Protein AF-A0A533XEA3-F1 (afdb_monomer_lite)

Secondary structure (DSSP, 8-state):
-PPPP------SS-HHHHHHHHH-HHHHHHHHTS--EE-SSTT--EEBGGGTB-------

Radius of gyration: 13.34 Å; chains: 1; bounding box: 41×25×27 Å

Sequence (60 aa):
MAKTIQQTVRFKASPEELFTTYLDSKKHAAVIGSRVSISRKVGGKFVAFDGMIPHQCAGL

pLDDT: mean 90.24, std 12.65, range [39.44, 98.12]

Foldseek 3Di:
DDDDDDDDDDDPDDPVVVVCCQAPQVSVCVVQVHHWDHDPDVLTWTADDPRPDGSDPPDD

Structure (mmCIF, N/CA/C/O backbone):
data_AF-A0A533XEA3-F1
#
_entry.id   AF-A0A533XEA3-F1
#
loop_
_atom_site.group_PDB
_atom_site.id
_atom_site.type_symbol
_atom_site.label_atom_id
_atom_site.label_alt_id
_atom_site.label_comp_id
_atom_site.label_asym_id
_atom_site.label_entity_id
_atom_site.label_seq_id
_atom_site.pdbx_PDB_ins_code
_atom_site.Cartn_x
_atom_site.Cartn_y
_atom_site.Cartn_z
_atom_site.occupancy
_atom_site.B_iso_or_equiv
_atom_site.auth_seq_id
_atom_site.auth_comp_id
_atom_site.auth_asym_id
_atom_site.auth_atom_id
_atom_site.pdbx_PDB_model_num
ATOM 1 N N . MET A 1 1 ? 12.900 14.655 -18.943 1.00 78.75 1 MET A N 1
ATOM 2 C CA . MET A 1 1 ? 11.941 14.874 -17.836 1.00 78.75 1 MET A CA 1
ATOM 3 C C . MET A 1 1 ? 10.828 13.848 -17.943 1.00 78.75 1 MET A C 1
ATOM 5 O O . MET A 1 1 ? 10.373 13.598 -19.054 1.00 78.75 1 MET A O 1
ATOM 9 N N . ALA A 1 2 ? 10.419 13.241 -16.829 1.00 89.06 2 ALA A N 1
ATOM 10 C CA . ALA A 1 2 ? 9.230 12.392 -16.812 1.00 89.06 2 ALA A CA 1
ATOM 11 C C . ALA A 1 2 ? 7.971 13.246 -17.042 1.00 89.06 2 ALA A C 1
ATOM 13 O O . ALA A 1 2 ? 7.930 14.406 -16.631 1.00 89.0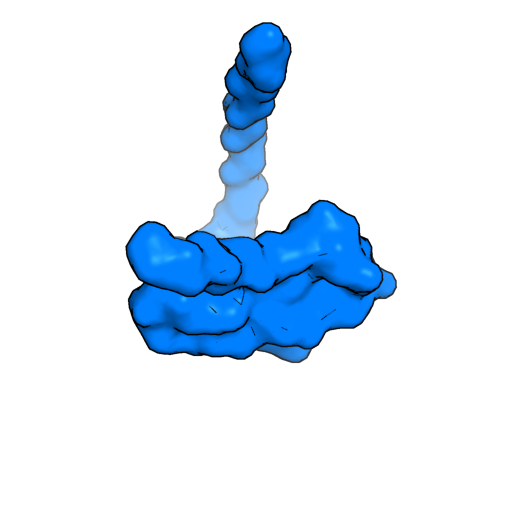6 2 ALA A O 1
ATOM 14 N N . LYS A 1 3 ? 6.957 12.687 -17.711 1.00 93.12 3 LYS A N 1
ATOM 15 C CA . LYS A 1 3 ? 5.655 13.346 -17.870 1.00 93.12 3 LYS A CA 1
ATOM 16 C C . LYS A 1 3 ? 4.803 13.097 -16.629 1.00 93.12 3 LYS A C 1
ATOM 18 O O . LYS A 1 3 ? 4.769 11.977 -16.124 1.00 93.12 3 LYS A O 1
ATOM 23 N N . THR A 1 4 ? 4.092 14.122 -16.173 1.00 95.00 4 THR A N 1
ATOM 24 C CA . THR A 1 4 ? 3.145 13.987 -15.064 1.00 95.00 4 THR A CA 1
ATOM 25 C C . THR A 1 4 ? 1.945 13.156 -15.499 1.00 95.00 4 THR A C 1
ATOM 27 O O . THR A 1 4 ? 1.314 13.452 -16.513 1.00 95.00 4 THR A O 1
ATOM 30 N N . ILE A 1 5 ? 1.611 12.138 -14.710 1.00 93.88 5 ILE A N 1
ATOM 31 C CA . ILE A 1 5 ? 0.392 11.347 -14.876 1.00 93.88 5 ILE A CA 1
ATOM 32 C C . ILE A 1 5 ? -0.634 11.864 -13.864 1.00 93.88 5 ILE A C 1
ATOM 34 O O . ILE A 1 5 ? -0.360 11.881 -12.666 1.00 93.88 5 ILE A O 1
ATOM 38 N N . GLN A 1 6 ? -1.807 12.290 -14.339 1.00 96.31 6 GLN A N 1
ATOM 39 C CA . GLN A 1 6 ? -2.941 12.682 -13.496 1.00 96.31 6 GLN A CA 1
ATOM 40 C C . GLN A 1 6 ? -4.166 11.855 -13.872 1.00 96.31 6 GLN A C 1
ATOM 42 O O . GLN A 1 6 ? -4.560 11.812 -15.036 1.00 96.31 6 GLN A O 1
ATOM 47 N N . GLN A 1 7 ? -4.753 11.181 -12.887 1.00 96.44 7 GLN A N 1
ATOM 48 C CA . GLN A 1 7 ? -5.917 10.319 -13.066 1.00 96.44 7 GLN A CA 1
ATOM 49 C C . GLN A 1 7 ? -6.892 10.520 -11.907 1.00 96.44 7 GLN A C 1
ATOM 51 O O . GLN 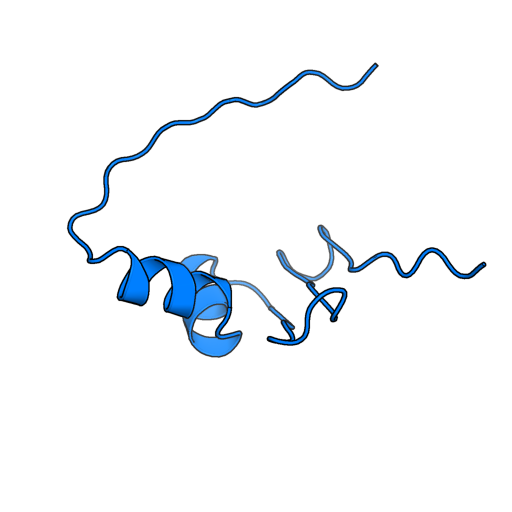A 1 7 ? -6.477 10.625 -10.754 1.00 96.44 7 GLN A O 1
ATOM 56 N N . THR A 1 8 ? -8.188 10.534 -12.222 1.00 97.38 8 THR A N 1
ATOM 57 C CA . THR A 1 8 ? -9.271 10.666 -11.240 1.00 97.38 8 THR A CA 1
ATOM 58 C C . THR A 1 8 ? -10.277 9.547 -11.454 1.00 97.38 8 THR A C 1
ATOM 60 O O . THR A 1 8 ? -10.799 9.379 -12.554 1.00 97.38 8 THR A O 1
ATOM 63 N N . VAL A 1 9 ? -10.577 8.802 -10.390 1.00 96.12 9 VAL A N 1
ATOM 64 C CA . VAL A 1 9 ? -11.551 7.702 -10.392 1.00 96.12 9 VAL A CA 1
ATOM 65 C C . VAL A 1 9 ? -12.468 7.852 -9.179 1.00 96.12 9 VAL A C 1
ATOM 67 O O . VAL A 1 9 ? -12.021 8.257 -8.107 1.00 96.12 9 VAL A O 1
ATOM 70 N N . ARG A 1 10 ? -13.761 7.546 -9.340 1.00 97.19 10 ARG A N 1
ATOM 71 C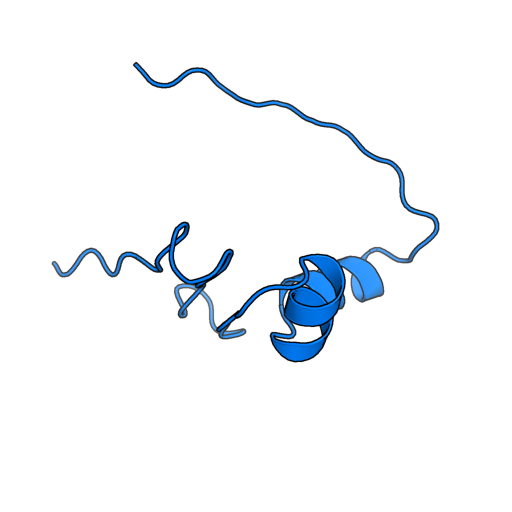 CA . ARG A 1 10 ? -14.737 7.512 -8.239 1.00 97.19 10 ARG A CA 1
ATOM 72 C C . ARG A 1 10 ? -15.023 6.069 -7.848 1.00 97.19 10 ARG A C 1
ATOM 74 O O . ARG A 1 10 ? -15.370 5.261 -8.704 1.00 97.19 10 ARG A O 1
ATOM 81 N N . PHE A 1 11 ? -14.945 5.779 -6.556 1.00 96.00 11 PHE A N 1
ATOM 82 C CA . PHE A 1 11 ? -15.254 4.468 -5.994 1.00 96.00 11 PHE A CA 1
ATOM 83 C C . PHE A 1 11 ? -16.516 4.543 -5.134 1.00 96.00 11 PHE A C 1
ATOM 85 O O . PHE A 1 11 ? -16.746 5.534 -4.444 1.00 96.00 11 PHE A O 1
ATOM 92 N N . LYS A 1 12 ? -17.320 3.476 -5.149 1.00 97.44 12 LYS A N 1
ATOM 93 C CA . LYS A 1 12 ? -18.433 3.276 -4.207 1.00 97.44 12 LYS A CA 1
ATOM 94 C C . LYS A 1 12 ? -17.918 2.600 -2.928 1.00 97.44 12 LYS A C 1
ATOM 96 O O . LYS A 1 12 ? -18.332 1.493 -2.613 1.00 97.44 12 LYS A O 1
ATOM 101 N N . ALA A 1 13 ? -16.968 3.239 -2.253 1.00 96.50 13 ALA A N 1
ATOM 102 C CA . ALA A 1 13 ? -16.326 2.735 -1.039 1.00 96.50 13 ALA A CA 1
ATOM 103 C C . ALA A 1 13 ? -16.013 3.900 -0.094 1.00 96.50 13 ALA A C 1
ATOM 105 O O . ALA A 1 13 ? -15.892 5.047 -0.538 1.00 96.50 13 ALA A O 1
ATOM 106 N N . SER A 1 14 ? -15.877 3.619 1.203 1.00 98.12 14 SER A N 1
ATOM 107 C CA . SER A 1 14 ? -15.483 4.651 2.163 1.00 98.12 14 SER A CA 1
ATOM 108 C C . SER A 1 14 ? -13.994 5.006 2.006 1.00 98.12 14 SER A C 1
ATOM 110 O O . SER A 1 14 ? -13.196 4.169 1.566 1.00 98.12 14 SER A O 1
ATOM 112 N N . PRO A 1 15 ? -13.570 6.224 2.390 1.00 97.69 15 PRO A N 1
ATOM 113 C CA . PRO A 1 15 ? -12.153 6.585 2.390 1.00 97.69 15 PRO A CA 1
ATOM 114 C C . PRO A 1 15 ? -11.286 5.635 3.229 1.00 97.69 15 PRO A C 1
ATOM 116 O O . PRO A 1 15 ? -10.179 5.291 2.822 1.00 97.69 15 PRO A O 1
ATOM 119 N N . GLU A 1 16 ? -11.800 5.175 4.372 1.00 97.69 16 GLU A N 1
ATOM 120 C CA . GLU A 1 16 ? -11.102 4.245 5.265 1.00 97.69 16 GLU A CA 1
ATOM 121 C C . GLU A 1 16 ? -10.899 2.867 4.623 1.00 97.69 16 GLU A C 1
ATOM 123 O O . GLU A 1 16 ? -9.812 2.285 4.707 1.00 97.69 16 GLU A O 1
ATOM 128 N N . GLU A 1 17 ? -11.924 2.351 3.942 1.00 97.25 17 GLU A N 1
ATOM 129 C CA . GLU A 1 17 ? -11.853 1.074 3.236 1.00 97.25 17 GLU A CA 1
ATOM 130 C C . GLU A 1 17 ? -10.853 1.136 2.079 1.00 97.25 17 GLU A C 1
ATOM 132 O O . GLU A 1 17 ? -10.019 0.235 1.931 1.00 97.25 17 GLU A O 1
ATOM 137 N N .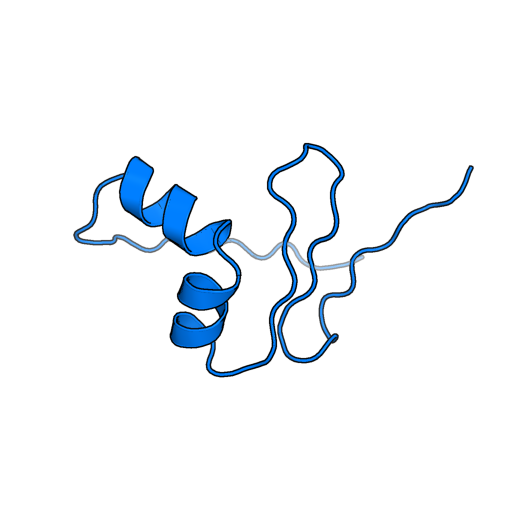 LEU A 1 18 ? -10.883 2.220 1.296 1.00 96.75 18 LEU A N 1
ATOM 138 C CA . LEU A 1 18 ? -9.923 2.449 0.216 1.00 96.75 18 LEU A CA 1
ATOM 139 C C . LEU A 1 18 ? -8.500 2.523 0.759 1.00 96.75 18 LEU A C 1
ATOM 141 O O . LEU A 1 18 ? -7.630 1.786 0.299 1.00 96.75 18 LEU A O 1
ATOM 145 N N . PHE A 1 19 ? -8.264 3.355 1.773 1.00 95.69 19 PHE A N 1
ATOM 146 C CA . PHE A 1 19 ? -6.948 3.500 2.392 1.00 95.69 19 PHE A CA 1
ATOM 147 C C . PHE A 1 19 ? -6.420 2.165 2.928 1.00 95.69 19 PHE A C 1
ATOM 149 O O . PHE A 1 19 ? -5.281 1.779 2.661 1.00 95.69 19 PHE A O 1
ATOM 156 N N . THR A 1 20 ? -7.278 1.406 3.610 1.00 96.19 20 THR A N 1
ATOM 157 C CA . THR A 1 20 ? -6.945 0.065 4.099 1.00 96.19 20 THR A CA 1
ATOM 158 C C . THR A 1 20 ? -6.609 -0.888 2.956 1.00 96.19 20 THR A C 1
ATOM 160 O O . THR A 1 20 ? -5.677 -1.678 3.083 1.00 96.19 20 THR A O 1
ATOM 163 N N . THR A 1 21 ? -7.327 -0.815 1.835 1.00 96.31 21 THR A N 1
ATOM 164 C CA . THR A 1 21 ? -7.074 -1.643 0.645 1.00 96.31 21 THR A CA 1
ATOM 165 C C . THR A 1 21 ? -5.722 -1.333 0.008 1.00 96.31 21 THR A C 1
ATOM 167 O O . THR A 1 21 ? -5.059 -2.252 -0.462 1.00 96.31 21 THR A O 1
ATOM 170 N N . TYR A 1 22 ? -5.273 -0.075 0.033 1.00 94.19 22 TYR A N 1
ATOM 171 C CA . TYR A 1 22 ? -3.942 0.301 -0.454 1.00 94.19 22 TYR A CA 1
ATOM 172 C C . TYR A 1 22 ? -2.806 -0.146 0.470 1.00 94.19 22 TYR A C 1
ATOM 174 O O . TYR A 1 22 ? -1.722 -0.444 -0.019 1.00 94.19 22 TYR A O 1
ATOM 182 N N . LEU A 1 23 ? -3.020 -0.190 1.789 1.00 94.06 23 LEU A N 1
ATOM 183 C CA . LEU A 1 23 ? -1.956 -0.499 2.755 1.00 94.06 23 LEU A CA 1
ATOM 184 C C . LEU A 1 23 ? -1.910 -1.956 3.221 1.00 94.06 23 LEU A C 1
ATOM 186 O O . LEU A 1 23 ? -0.902 -2.402 3.775 1.00 94.06 23 LEU A O 1
ATOM 190 N N . ASP A 1 24 ? -2.993 -2.707 3.052 1.00 95.44 24 ASP A N 1
ATOM 191 C CA . ASP A 1 24 ? -3.016 -4.135 3.335 1.00 95.44 24 ASP A CA 1
ATOM 192 C C . ASP A 1 24 ? -2.468 -4.916 2.137 1.00 95.44 24 ASP A C 1
ATOM 194 O O . ASP A 1 24 ? -3.072 -4.945 1.068 1.00 95.44 24 ASP A O 1
ATOM 198 N N . SER A 1 25 ? -1.327 -5.584 2.323 1.00 94.88 25 SER A N 1
ATOM 199 C CA . SER A 1 25 ? -0.651 -6.298 1.230 1.00 94.88 25 SER A CA 1
ATOM 200 C C . SER A 1 25 ? -1.527 -7.370 0.580 1.00 94.88 25 SER A C 1
ATOM 202 O O . SER A 1 25 ? -1.418 -7.585 -0.624 1.00 94.88 25 SER A O 1
ATOM 204 N N . LYS A 1 26 ? -2.392 -8.046 1.349 1.00 96.19 26 LYS A N 1
ATOM 205 C CA . LYS A 1 26 ? -3.255 -9.109 0.819 1.00 96.19 26 LYS A CA 1
ATOM 206 C C . LYS A 1 26 ? -4.387 -8.511 -0.003 1.00 96.19 26 LYS A C 1
ATOM 208 O O . LYS A 1 26 ? -4.624 -8.961 -1.120 1.00 96.19 26 LYS A O 1
ATOM 213 N N . LYS A 1 27 ? -5.054 -7.479 0.526 1.00 96.94 27 LYS A N 1
ATOM 214 C CA . LYS A 1 27 ? -6.120 -6.776 -0.205 1.00 96.94 27 LYS A CA 1
ATOM 215 C C . LYS A 1 27 ? -5.576 -6.123 -1.471 1.00 96.94 27 LYS A C 1
ATOM 217 O O . LYS A 1 27 ? -6.166 -6.284 -2.532 1.00 96.94 27 LYS A O 1
ATOM 222 N N . HIS A 1 28 ? -4.430 -5.451 -1.381 1.00 95.88 28 HIS A N 1
ATOM 223 C CA . HIS A 1 28 ? -3.835 -4.783 -2.530 1.00 95.88 28 HIS A CA 1
ATOM 224 C C . HIS A 1 28 ? -3.404 -5.782 -3.612 1.00 95.88 28 HIS A C 1
ATOM 226 O O . HIS A 1 28 ? -3.702 -5.564 -4.783 1.00 95.88 28 HIS A O 1
ATOM 232 N N . ALA A 1 29 ? -2.795 -6.916 -3.230 1.00 96.56 29 ALA A N 1
ATOM 233 C CA . ALA A 1 29 ? -2.447 -7.990 -4.166 1.00 96.56 29 ALA A CA 1
ATOM 234 C C . ALA A 1 29 ? -3.671 -8.532 -4.919 1.00 96.56 29 ALA A C 1
ATOM 236 O O . ALA A 1 29 ? -3.589 -8.763 -6.122 1.00 96.56 29 ALA A O 1
ATOM 237 N N . ALA A 1 30 ? -4.812 -8.686 -4.239 1.00 97.06 30 ALA A N 1
ATOM 238 C CA . ALA A 1 30 ? -6.051 -9.138 -4.870 1.00 97.06 30 ALA A CA 1
ATOM 239 C C . ALA A 1 30 ? -6.590 -8.139 -5.911 1.00 97.06 30 ALA A C 1
ATOM 241 O O . ALA A 1 30 ? -7.155 -8.562 -6.914 1.00 97.06 30 ALA A O 1
ATOM 242 N N . VAL A 1 31 ? -6.394 -6.831 -5.699 1.00 93.94 31 VAL A N 1
ATOM 243 C CA . VAL A 1 31 ? -6.811 -5.786 -6.651 1.00 93.94 31 VAL A CA 1
ATOM 244 C C . VAL A 1 31 ? -5.948 -5.794 -7.911 1.00 93.94 31 VAL A C 1
ATOM 246 O O . VAL A 1 31 ? -6.477 -5.666 -9.011 1.00 93.94 31 VAL A O 1
ATOM 249 N N . ILE A 1 32 ? -4.628 -5.924 -7.762 1.00 93.06 32 ILE A N 1
ATOM 250 C CA . ILE A 1 32 ? -3.695 -5.817 -8.895 1.00 93.06 32 ILE A CA 1
ATOM 251 C C . ILE A 1 32 ? -3.405 -7.156 -9.589 1.00 93.06 32 ILE A C 1
ATOM 253 O O . ILE A 1 32 ? -2.899 -7.157 -10.706 1.00 93.06 32 ILE A O 1
ATOM 257 N N . GLY A 1 33 ? -3.707 -8.289 -8.945 1.00 95.62 33 GLY A N 1
ATOM 258 C CA . GLY A 1 33 ? -3.475 -9.630 -9.494 1.00 95.62 33 GLY A CA 1
ATOM 259 C C . GLY A 1 33 ? -2.005 -10.069 -9.517 1.00 95.62 33 GLY A C 1
ATOM 260 O O . GLY A 1 33 ? -1.659 -11.000 -10.236 1.00 95.62 33 GLY A O 1
ATOM 261 N N . SER A 1 34 ? -1.139 -9.414 -8.742 1.00 94.81 34 SER A N 1
ATOM 262 C CA . SER A 1 34 ? 0.312 -9.653 -8.711 1.00 94.81 34 SER A CA 1
ATOM 263 C C . SER A 1 34 ? 0.866 -9.596 -7.285 1.00 94.81 34 SER A C 1
ATOM 265 O O . SER A 1 34 ? 0.178 -9.171 -6.351 1.00 94.81 34 SER A O 1
ATOM 267 N N . ARG A 1 35 ? 2.140 -9.955 -7.090 1.00 93.12 35 ARG A N 1
ATOM 268 C CA . ARG A 1 35 ? 2.786 -9.919 -5.769 1.00 93.12 35 ARG A CA 1
ATOM 269 C C . ARG A 1 35 ? 2.888 -8.492 -5.220 1.00 93.12 35 ARG A C 1
ATOM 271 O O . ARG A 1 35 ? 3.310 -7.569 -5.916 1.00 93.12 35 ARG A O 1
ATOM 278 N N . VAL A 1 36 ? 2.584 -8.349 -3.926 1.00 95.56 36 VAL A N 1
ATOM 279 C CA . VAL A 1 36 ? 2.677 -7.093 -3.161 1.00 95.56 36 VAL A CA 1
ATOM 280 C C . VAL A 1 36 ? 3.362 -7.321 -1.813 1.00 95.56 36 VAL A C 1
ATOM 282 O O . VAL A 1 36 ? 3.164 -8.351 -1.169 1.00 95.56 36 VAL A O 1
ATOM 285 N N . SER A 1 37 ? 4.158 -6.347 -1.367 1.00 95.00 37 SER A N 1
ATOM 286 C CA . SER A 1 37 ? 4.737 -6.300 -0.018 1.00 95.00 37 SER A CA 1
ATOM 287 C C . SER A 1 37 ? 4.735 -4.863 0.499 1.00 95.00 37 SER A C 1
ATOM 289 O O . SER A 1 37 ? 5.562 -4.056 0.078 1.00 95.00 37 SER A O 1
ATOM 291 N N . ILE A 1 38 ? 3.855 -4.564 1.452 1.00 94.25 38 ILE A N 1
ATOM 292 C CA . ILE A 1 38 ? 3.633 -3.223 2.010 1.00 94.25 38 ILE A CA 1
ATOM 293 C C . ILE A 1 38 ? 3.742 -3.248 3.539 1.00 94.25 38 ILE A C 1
ATOM 295 O O . ILE A 1 38 ? 3.213 -4.142 4.200 1.00 94.25 38 ILE A O 1
ATOM 299 N N . SER A 1 39 ? 4.416 -2.244 4.098 1.00 93.69 39 SER A N 1
ATOM 300 C CA . SER A 1 39 ? 4.439 -1.921 5.525 1.00 93.69 39 SER A CA 1
ATOM 301 C C . SER A 1 39 ? 3.563 -0.704 5.808 1.00 93.69 39 SER A C 1
ATOM 303 O O . SER A 1 39 ? 3.587 0.269 5.061 1.00 93.69 39 SER A O 1
ATOM 305 N N . ARG A 1 40 ? 2.836 -0.725 6.930 1.00 91.75 40 ARG A N 1
ATOM 306 C CA . ARG A 1 40 ? 2.019 0.415 7.385 1.00 91.75 40 ARG A CA 1
ATOM 307 C C . ARG A 1 40 ? 2.830 1.530 8.049 1.00 91.75 40 ARG A C 1
ATOM 309 O O . ARG A 1 40 ? 2.282 2.585 8.354 1.00 91.75 40 ARG A O 1
ATOM 316 N N . LYS A 1 41 ? 4.118 1.305 8.317 1.00 91.38 41 LYS A N 1
ATOM 317 C CA . LYS A 1 41 ? 4.989 2.320 8.914 1.00 91.38 41 LYS A CA 1
ATOM 318 C C . LYS A 1 41 ? 5.293 3.405 7.879 1.00 91.38 41 LYS A C 1
ATOM 320 O O . LYS A 1 41 ? 5.610 3.090 6.736 1.00 91.38 41 LYS A O 1
ATOM 325 N N . VAL A 1 42 ? 5.277 4.670 8.296 1.00 89.56 42 VAL A N 1
ATOM 326 C CA . VAL A 1 42 ? 5.759 5.792 7.474 1.00 89.56 42 VAL A CA 1
ATOM 327 C C . VAL A 1 42 ? 7.207 5.537 7.035 1.00 89.56 42 VAL A C 1
ATOM 329 O O . VAL A 1 42 ? 8.037 5.117 7.842 1.00 89.56 42 VAL A O 1
ATOM 332 N N . GLY A 1 43 ? 7.493 5.734 5.744 1.00 88.62 43 GLY A N 1
ATOM 333 C CA . GLY A 1 43 ? 8.788 5.395 5.132 1.00 88.62 43 GLY A CA 1
ATOM 334 C C . GLY A 1 43 ? 9.053 3.888 4.998 1.00 88.62 43 GLY A C 1
ATOM 335 O O . GLY A 1 43 ? 10.130 3.482 4.568 1.00 88.62 43 GLY A O 1
ATOM 336 N N . GLY A 1 44 ? 8.088 3.046 5.372 1.00 88.62 44 GLY A N 1
ATOM 337 C CA . GLY A 1 44 ? 8.181 1.599 5.279 1.00 88.62 44 GLY A CA 1
ATOM 338 C C . GLY A 1 44 ? 8.155 1.087 3.841 1.00 88.62 44 GLY A C 1
ATOM 339 O O . GLY A 1 44 ? 7.871 1.809 2.888 1.00 88.62 44 GLY A O 1
ATOM 340 N N . LYS A 1 45 ? 8.448 -0.207 3.706 1.00 91.19 45 LYS A N 1
ATOM 341 C CA . LYS A 1 45 ? 8.504 -0.904 2.422 1.00 91.19 45 LYS A CA 1
ATOM 342 C C . LYS A 1 45 ? 7.184 -0.793 1.651 1.00 91.19 45 LYS A C 1
ATOM 344 O O . LYS A 1 45 ? 6.129 -1.067 2.213 1.00 91.19 45 LYS A O 1
ATOM 349 N N . 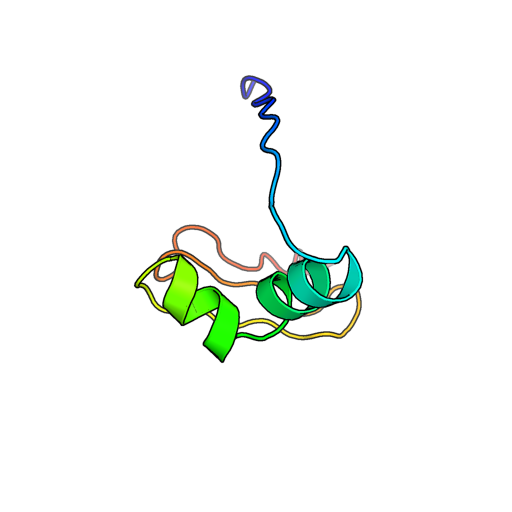PHE A 1 46 ? 7.272 -0.500 0.359 1.00 92.81 46 PHE A N 1
ATOM 350 C CA . PHE A 1 46 ? 6.181 -0.569 -0.611 1.00 92.81 46 PHE A CA 1
ATOM 351 C C . PHE A 1 46 ? 6.681 -1.214 -1.911 1.00 92.81 46 PHE A C 1
ATOM 353 O O . PHE A 1 46 ? 7.475 -0.616 -2.628 1.00 92.81 46 PHE A O 1
ATOM 360 N N . VAL A 1 47 ? 6.258 -2.447 -2.192 1.00 94.25 47 VAL A N 1
ATOM 361 C CA . VAL A 1 47 ? 6.578 -3.167 -3.434 1.00 94.25 47 VAL A CA 1
ATOM 362 C C . VAL A 1 47 ? 5.289 -3.633 -4.100 1.00 94.25 47 VAL A C 1
ATOM 364 O O . VAL A 1 47 ? 4.478 -4.280 -3.434 1.00 94.25 47 VAL A O 1
ATOM 367 N N . ALA A 1 48 ? 5.125 -3.349 -5.392 1.00 93.69 48 ALA A N 1
ATOM 368 C CA . ALA A 1 48 ? 3.957 -3.731 -6.190 1.00 93.69 48 ALA A CA 1
ATOM 369 C C . ALA A 1 48 ? 4.351 -4.181 -7.609 1.00 93.69 48 ALA A C 1
ATOM 371 O O . ALA A 1 48 ? 5.494 -3.977 -8.031 1.00 93.69 48 ALA A O 1
ATOM 372 N N . PHE A 1 49 ? 3.395 -4.784 -8.330 1.00 94.44 49 PHE A N 1
ATOM 373 C CA . PHE A 1 49 ? 3.554 -5.253 -9.715 1.00 94.44 49 PHE A CA 1
ATOM 374 C C . PHE A 1 49 ? 4.782 -6.154 -9.897 1.00 94.44 49 PHE A C 1
ATOM 376 O O . PHE A 1 49 ? 5.663 -5.863 -10.700 1.00 94.44 49 PHE A O 1
ATOM 383 N N . ASP A 1 50 ? 4.898 -7.190 -9.061 1.00 93.75 50 ASP A N 1
ATOM 384 C CA . ASP A 1 50 ? 6.011 -8.153 -9.084 1.00 93.75 50 ASP A CA 1
ATOM 385 C C . ASP A 1 50 ? 7.412 -7.516 -9.001 1.00 93.75 50 ASP A C 1
ATOM 387 O O . ASP A 1 50 ? 8.406 -8.086 -9.443 1.00 93.75 50 ASP A O 1
ATOM 391 N N . GLY A 1 51 ? 7.510 -6.340 -8.373 1.00 91.81 51 GLY A N 1
ATOM 392 C CA . GLY A 1 51 ? 8.774 -5.632 -8.177 1.00 91.81 51 GLY A CA 1
ATOM 393 C C . GLY A 1 51 ? 9.072 -4.549 -9.209 1.00 91.81 51 GLY A C 1
ATOM 394 O O . GLY A 1 51 ? 10.102 -3.895 -9.076 1.00 91.81 51 GLY A O 1
ATOM 395 N N . MET A 1 52 ? 8.182 -4.295 -10.178 1.00 91.88 52 MET A N 1
ATOM 396 C CA . MET A 1 52 ? 8.315 -3.149 -11.095 1.00 91.88 52 MET A CA 1
ATOM 397 C C . MET A 1 52 ? 8.254 -1.808 -10.360 1.00 91.88 52 MET A C 1
ATOM 399 O O . MET A 1 52 ? 8.876 -0.839 -10.787 1.00 91.88 52 MET A O 1
ATOM 403 N N . ILE A 1 53 ? 7.527 -1.762 -9.240 1.00 90.00 53 ILE A N 1
ATOM 404 C CA . ILE A 1 53 ? 7.580 -0.653 -8.288 1.00 90.00 53 ILE A CA 1
ATOM 405 C C . ILE A 1 53 ? 8.302 -1.165 -7.042 1.00 90.00 53 ILE A C 1
ATOM 407 O O . ILE A 1 53 ? 7.652 -1.733 -6.160 1.00 90.00 53 ILE A O 1
ATOM 411 N N . PRO A 1 54 ? 9.636 -1.040 -6.966 1.00 88.44 54 PR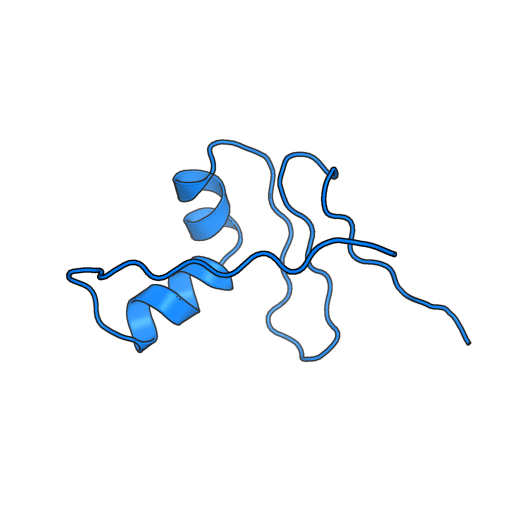O A N 1
ATOM 412 C CA . PRO A 1 54 ? 10.379 -1.384 -5.769 1.00 88.44 54 PRO A CA 1
ATOM 413 C C . PRO A 1 54 ? 10.295 -0.257 -4.734 1.00 88.44 54 PRO A C 1
ATOM 415 O O . PRO A 1 54 ? 10.227 0.927 -5.064 1.00 88.44 54 PRO A O 1
ATOM 418 N N . HIS A 1 55 ? 10.383 -0.626 -3.457 1.00 79.12 55 HIS A N 1
ATOM 419 C CA . HIS A 1 55 ? 10.708 0.336 -2.413 1.00 79.12 55 HIS A CA 1
ATOM 420 C C . HIS A 1 55 ? 12.182 0.676 -2.554 1.00 79.12 55 HIS A C 1
ATOM 422 O O . HIS A 1 55 ? 13.036 -0.186 -2.344 1.00 79.12 55 HIS A O 1
ATOM 428 N N . GLN A 1 56 ? 12.480 1.911 -2.926 1.00 63.69 56 GLN A N 1
ATOM 429 C CA . GLN A 1 56 ? 13.849 2.385 -2.916 1.00 63.69 56 GLN A CA 1
ATOM 430 C C . GLN A 1 56 ? 14.123 3.001 -1.546 1.00 63.69 56 GLN A C 1
ATOM 432 O O . GLN A 1 56 ? 13.759 4.143 -1.277 1.00 63.69 56 GLN A O 1
ATOM 437 N N . CYS A 1 57 ? 14.775 2.239 -0.666 1.00 52.06 57 CYS A N 1
ATOM 438 C CA . CYS A 1 57 ? 15.586 2.859 0.373 1.00 52.06 57 CYS A CA 1
ATOM 439 C C . CYS A 1 57 ? 16.717 3.604 -0.344 1.00 52.06 57 CYS A C 1
ATOM 441 O O . CYS A 1 57 ? 17.694 2.983 -0.760 1.00 52.06 57 CYS A O 1
ATOM 443 N N . ALA A 1 58 ? 16.594 4.921 -0.503 1.00 47.03 58 ALA A N 1
ATOM 444 C CA . ALA A 1 58 ? 17.782 5.753 -0.603 1.00 47.03 58 ALA A CA 1
ATOM 445 C C . ALA A 1 58 ? 18.496 5.622 0.751 1.00 47.03 58 ALA A C 1
ATOM 447 O O . ALA A 1 58 ? 18.011 6.106 1.771 1.00 47.03 58 ALA A O 1
ATOM 448 N N . GLY A 1 59 ? 19.560 4.822 0.786 1.00 51.97 59 GLY A N 1
ATOM 449 C CA . GLY A 1 59 ? 20.503 4.855 1.889 1.00 51.97 59 GLY A CA 1
ATOM 450 C C . GLY A 1 59 ? 21.333 6.129 1.778 1.00 51.97 59 GLY A C 1
ATOM 451 O O . GLY A 1 59 ? 21.888 6.367 0.706 1.00 51.97 59 GLY A O 1
ATOM 452 N N . LEU A 1 60 ? 21.430 6.834 2.913 1.00 39.44 60 LEU A N 1
ATOM 453 C CA . LEU A 1 60 ? 22.218 8.042 3.210 1.00 39.44 60 LEU A CA 1
ATOM 454 C C . LEU A 1 60 ? 21.592 9.371 2.762 1.00 39.44 60 LEU A C 1
ATOM 456 O O . LEU A 1 60 ? 21.512 9.640 1.546 1.00 39.44 60 LEU A O 1
#